Protein AF-A0A920I0Y2-F1 (afdb_monomer_lite)

Structure (mmCIF, N/CA/C/O backbone):
data_AF-A0A920I0Y2-F1
#
_entry.id   AF-A0A920I0Y2-F1
#
loop_
_atom_site.group_PDB
_at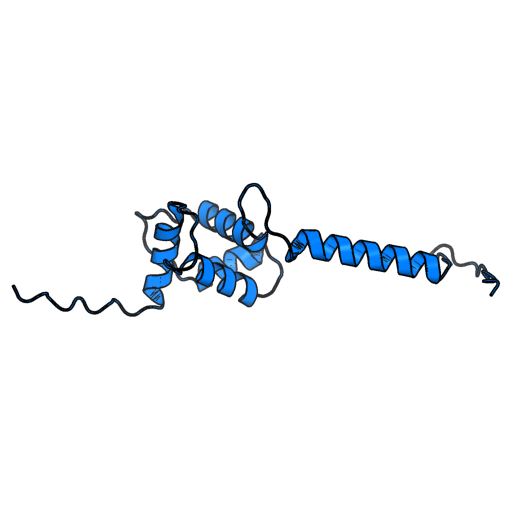om_site.id
_atom_site.type_symbol
_atom_site.label_atom_id
_atom_site.label_alt_id
_atom_site.label_comp_id
_atom_site.label_asym_id
_atom_site.label_entity_id
_atom_site.label_seq_id
_atom_site.pdbx_PDB_ins_code
_atom_site.Cartn_x
_atom_site.Cartn_y
_atom_site.Cartn_z
_atom_site.occupancy
_atom_site.B_iso_or_equiv
_atom_site.auth_seq_id
_atom_site.auth_comp_id
_atom_site.auth_asym_id
_atom_site.auth_atom_id
_atom_site.pdbx_PDB_model_num
ATOM 1 N N . MET A 1 1 ? 21.563 5.430 -38.380 1.00 45.31 1 MET A N 1
ATOM 2 C CA . MET A 1 1 ? 22.545 5.223 -37.300 1.00 45.31 1 MET A CA 1
ATOM 3 C C . MET A 1 1 ? 22.678 3.732 -37.079 1.00 45.31 1 MET A C 1
ATOM 5 O O . MET A 1 1 ? 21.705 3.118 -36.667 1.00 45.31 1 MET A O 1
ATOM 9 N N . SER A 1 2 ? 23.816 3.154 -37.455 1.00 47.59 2 SER A N 1
ATOM 10 C CA . SER A 1 2 ? 24.109 1.736 -37.242 1.00 47.59 2 SER A CA 1
ATOM 11 C C . SER A 1 2 ? 24.814 1.597 -35.896 1.00 47.59 2 SER A C 1
ATOM 13 O O . SER A 1 2 ? 25.927 2.097 -35.739 1.00 47.59 2 SER A O 1
ATOM 15 N N . ASP A 1 3 ? 24.157 0.962 -34.929 1.00 56.25 3 ASP A N 1
ATOM 16 C CA . ASP A 1 3 ? 24.732 0.688 -33.613 1.00 56.25 3 ASP A CA 1
ATOM 17 C C . ASP A 1 3 ? 25.727 -0.478 -33.741 1.00 56.25 3 ASP A C 1
ATOM 19 O O . ASP A 1 3 ? 25.345 -1.647 -33.761 1.00 56.25 3 ASP A O 1
ATOM 23 N N . ASN A 1 4 ? 27.018 -0.161 -33.874 1.00 59.44 4 ASN A N 1
ATOM 24 C CA . ASN A 1 4 ? 28.093 -1.149 -33.784 1.00 59.44 4 ASN A CA 1
ATOM 25 C C . ASN A 1 4 ? 28.226 -1.616 -32.327 1.00 59.44 4 ASN A C 1
ATOM 27 O O . ASN A 1 4 ? 28.757 -0.897 -31.479 1.00 59.44 4 ASN A O 1
ATOM 31 N N . VAL A 1 5 ? 27.748 -2.827 -32.040 1.00 60.31 5 VAL A N 1
ATOM 32 C CA . VAL A 1 5 ? 27.984 -3.518 -30.768 1.00 60.31 5 VAL A CA 1
ATOM 33 C C . VAL A 1 5 ? 29.429 -4.014 -30.753 1.00 60.31 5 VAL A C 1
ATOM 35 O O . VAL A 1 5 ? 29.772 -4.991 -31.412 1.00 60.31 5 VAL A O 1
ATOM 38 N N . VAL A 1 6 ? 30.286 -3.335 -29.993 1.00 56.16 6 VAL A N 1
ATOM 39 C CA . VAL A 1 6 ? 31.598 -3.863 -29.604 1.00 56.16 6 VAL A CA 1
ATOM 40 C C . VAL A 1 6 ? 31.375 -4.816 -28.432 1.00 56.16 6 VAL A C 1
ATOM 42 O O . VAL A 1 6 ? 31.054 -4.383 -27.327 1.00 56.16 6 VAL A O 1
ATOM 45 N N . THR A 1 7 ? 31.524 -6.118 -28.670 1.00 56.38 7 THR A N 1
ATOM 46 C CA . THR A 1 7 ? 31.571 -7.136 -27.614 1.00 56.38 7 THR A CA 1
ATOM 47 C C . THR A 1 7 ? 32.960 -7.141 -26.984 1.00 56.38 7 THR A C 1
ATOM 49 O O . THR A 1 7 ? 33.891 -7.742 -27.518 1.00 56.38 7 THR A O 1
ATOM 52 N N . GLY A 1 8 ? 33.101 -6.440 -25.859 1.00 53.72 8 GLY A N 1
ATOM 53 C CA . GLY A 1 8 ? 34.233 -6.594 -24.949 1.00 53.72 8 GLY A CA 1
ATOM 54 C C . GLY A 1 8 ? 34.006 -7.803 -24.045 1.00 53.72 8 GLY A C 1
ATOM 55 O O . GLY A 1 8 ? 32.977 -7.903 -23.385 1.00 53.72 8 GLY A O 1
ATOM 56 N N . THR A 1 9 ? 34.954 -8.732 -24.062 1.00 57.19 9 THR A N 1
ATOM 57 C CA . THR A 1 9 ? 34.973 -9.987 -23.307 1.00 57.19 9 THR A CA 1
ATOM 58 C C . THR A 1 9 ? 35.153 -9.743 -21.808 1.00 57.19 9 THR A C 1
ATOM 60 O O . THR A 1 9 ? 36.277 -9.592 -21.334 1.00 57.19 9 THR A O 1
ATOM 63 N N . ASP A 1 10 ? 34.048 -9.724 -21.070 1.00 61.78 10 ASP A N 1
ATOM 64 C CA . ASP A 1 10 ? 34.003 -9.974 -19.629 1.00 61.78 10 ASP A CA 1
ATOM 65 C C . ASP A 1 10 ? 32.666 -10.691 -19.367 1.00 61.78 10 ASP A C 1
ATOM 67 O O . ASP A 1 10 ? 31.606 -10.097 -19.570 1.00 61.78 10 ASP A O 1
ATOM 71 N N . ASP A 1 11 ? 32.678 -11.974 -18.980 1.00 61.59 11 ASP A N 1
ATOM 72 C CA . ASP A 1 11 ? 31.491 -12.869 -18.929 1.00 61.59 11 ASP A CA 1
ATOM 73 C C . ASP A 1 11 ? 30.362 -12.393 -17.982 1.00 61.59 11 ASP A C 1
ATOM 75 O O . ASP A 1 11 ? 29.325 -13.040 -17.828 1.00 61.59 11 ASP A O 1
ATOM 79 N N . ARG A 1 12 ? 30.545 -11.243 -17.327 1.00 71.25 12 ARG A N 1
ATOM 80 C CA . ARG A 1 12 ? 29.588 -10.591 -16.425 1.00 71.25 12 ARG A CA 1
ATOM 81 C C . ARG A 1 12 ? 28.909 -9.355 -17.018 1.00 71.25 12 ARG A C 1
ATOM 83 O O . ARG A 1 12 ? 27.973 -8.847 -16.402 1.00 71.25 12 ARG A O 1
ATOM 90 N N . ILE A 1 13 ? 29.361 -8.845 -18.165 1.00 72.25 13 ILE A N 1
ATOM 91 C CA . ILE A 1 13 ? 28.879 -7.579 -18.732 1.00 72.25 13 ILE A CA 1
ATOM 92 C C . ILE A 1 13 ? 28.192 -7.848 -20.070 1.00 72.25 13 ILE A C 1
ATOM 94 O O . ILE A 1 13 ? 28.825 -8.129 -21.081 1.00 72.25 13 ILE A O 1
ATOM 98 N N . ILE A 1 14 ? 26.862 -7.737 -20.078 1.00 75.06 14 ILE A N 1
ATOM 99 C CA . ILE A 1 14 ? 26.050 -7.935 -21.282 1.00 75.06 14 ILE A CA 1
ATOM 100 C C . ILE A 1 14 ? 25.938 -6.599 -22.025 1.00 75.06 14 ILE A C 1
ATOM 102 O O . ILE A 1 14 ? 25.238 -5.682 -21.584 1.00 75.06 14 ILE A O 1
ATOM 106 N N . CYS A 1 15 ? 26.609 -6.488 -23.171 1.00 68.62 15 CYS A N 1
ATOM 107 C CA . CYS A 1 15 ? 26.476 -5.349 -24.076 1.00 68.62 15 CYS A CA 1
ATOM 108 C C . CYS A 1 15 ? 25.110 -5.404 -24.778 1.00 68.62 15 CYS A C 1
ATOM 110 O O . CYS A 1 15 ? 24.920 -6.132 -25.748 1.00 68.62 15 CYS A O 1
ATOM 112 N N . THR A 1 16 ? 24.142 -4.642 -24.270 1.00 78.75 16 THR A N 1
ATOM 113 C CA . THR A 1 16 ? 22.804 -4.505 -24.866 1.00 78.75 16 THR A CA 1
ATOM 114 C C . THR A 1 16 ? 22.708 -3.216 -25.679 1.00 78.75 16 THR A C 1
ATOM 116 O O . THR A 1 16 ? 23.314 -2.203 -25.327 1.00 78.75 16 THR A O 1
ATOM 119 N N . ALA A 1 17 ? 21.937 -3.236 -26.772 1.00 84.38 17 ALA A N 1
ATOM 120 C CA . ALA A 1 17 ? 21.657 -2.027 -27.542 1.00 84.38 17 ALA A CA 1
ATOM 121 C C . ALA A 1 17 ? 20.920 -1.004 -26.661 1.00 84.38 17 ALA A C 1
ATOM 123 O O . ALA A 1 17 ? 19.920 -1.336 -26.017 1.00 84.38 17 ALA A O 1
ATOM 124 N N . PHE A 1 18 ? 21.397 0.245 -26.647 1.00 81.56 18 PHE A N 1
ATOM 125 C CA . PHE A 1 18 ? 20.904 1.285 -25.738 1.00 81.56 18 PHE A CA 1
ATOM 126 C C . PHE A 1 18 ? 19.391 1.516 -25.866 1.00 81.56 18 PHE A C 1
ATOM 128 O O . PHE A 1 18 ? 18.686 1.563 -24.860 1.00 81.56 18 PHE A O 1
ATOM 135 N N . SER A 1 19 ? 18.882 1.594 -27.099 1.00 84.50 19 SER A N 1
ATOM 136 C CA . SER A 1 19 ? 17.451 1.783 -27.373 1.00 84.50 19 SER A CA 1
ATOM 137 C C . SER A 1 19 ? 16.592 0.646 -26.800 1.00 84.50 19 SER A C 1
ATOM 139 O O . SER A 1 19 ? 15.590 0.892 -26.123 1.00 84.50 19 SER A O 1
ATOM 141 N N . ALA A 1 20 ? 17.032 -0.604 -26.983 1.00 84.38 20 ALA A N 1
ATOM 142 C CA . ALA A 1 20 ? 16.332 -1.778 -26.468 1.00 84.38 20 ALA A CA 1
ATOM 143 C C . ALA A 1 20 ? 16.308 -1.781 -24.930 1.00 84.38 20 ALA A C 1
ATOM 145 O O . ALA A 1 20 ? 15.232 -1.851 -24.335 1.00 84.38 20 ALA A O 1
ATOM 146 N N . ALA A 1 21 ? 17.465 -1.583 -24.288 1.00 84.38 21 ALA A N 1
ATOM 147 C CA . ALA A 1 21 ? 17.578 -1.545 -22.830 1.00 84.38 21 ALA A CA 1
ATOM 148 C C . ALA A 1 21 ? 16.778 -0.393 -22.193 1.00 84.38 21 ALA A C 1
ATOM 150 O O . ALA A 1 21 ? 16.203 -0.555 -21.114 1.00 84.38 21 ALA A O 1
ATOM 151 N N . LEU A 1 22 ? 16.721 0.772 -22.849 1.00 89.94 22 LEU A N 1
ATOM 152 C CA . LEU A 1 22 ? 15.940 1.917 -22.381 1.00 89.94 22 LEU A CA 1
ATOM 153 C C . LEU A 1 22 ? 14.438 1.619 -22.434 1.00 89.94 22 LEU A C 1
ATOM 155 O O . LEU A 1 22 ? 13.737 1.850 -21.449 1.00 89.94 22 LEU A O 1
ATOM 159 N N . SER A 1 23 ? 13.955 1.089 -23.562 1.00 89.06 23 SER A N 1
ATOM 160 C CA . SER A 1 23 ? 12.534 0.784 -23.754 1.00 89.06 23 SER A CA 1
ATOM 161 C C . SER A 1 23 ? 12.023 -0.241 -22.737 1.00 89.06 23 SER A C 1
ATOM 163 O O . SER A 1 23 ? 10.987 -0.023 -22.109 1.00 89.06 23 SER A O 1
ATOM 165 N N . GLU A 1 24 ? 12.795 -1.302 -22.493 1.00 89.38 24 GLU A N 1
ATOM 166 C CA . GLU A 1 24 ? 12.452 -2.367 -21.553 1.00 89.38 24 GLU A CA 1
ATOM 167 C C . GLU A 1 24 ? 12.412 -1.857 -20.107 1.00 89.38 24 GLU A C 1
ATOM 169 O O . GLU A 1 24 ? 11.428 -2.062 -19.392 1.00 89.38 24 GLU A O 1
ATOM 174 N N . ARG A 1 25 ? 13.447 -1.123 -19.675 1.00 89.69 25 ARG A N 1
ATOM 175 C CA . ARG A 1 25 ? 13.522 -0.581 -18.308 1.00 89.69 25 ARG A CA 1
ATOM 176 C C . ARG A 1 25 ? 12.462 0.485 -18.052 1.00 89.69 25 ARG A C 1
ATOM 178 O O . ARG A 1 25 ? 11.870 0.507 -16.971 1.00 89.69 25 ARG A O 1
ATOM 185 N N . TYR A 1 26 ? 12.206 1.350 -19.033 1.00 93.00 26 TYR A N 1
ATOM 186 C CA . TYR A 1 26 ? 11.161 2.364 -18.934 1.00 93.00 26 TYR A CA 1
ATOM 187 C C . TYR A 1 26 ? 9.778 1.719 -18.831 1.00 93.00 26 TYR A C 1
ATOM 189 O O . TYR A 1 26 ? 8.999 2.078 -17.947 1.00 93.00 26 TYR A O 1
ATOM 197 N N . LEU A 1 27 ? 9.496 0.717 -19.669 1.00 92.38 27 LEU A N 1
ATOM 198 C CA . LEU A 1 27 ? 8.236 -0.018 -19.638 1.00 92.38 27 LEU A CA 1
ATOM 199 C C . LEU A 1 27 ? 8.035 -0.742 -18.300 1.00 92.38 27 LEU A C 1
ATOM 201 O O . LEU A 1 27 ? 6.968 -0.623 -17.696 1.00 92.38 27 LEU A O 1
ATOM 205 N N . ALA A 1 28 ? 9.060 -1.435 -17.796 1.00 91.69 28 ALA A N 1
ATOM 206 C CA . ALA A 1 28 ? 8.996 -2.133 -16.514 1.00 91.69 28 ALA A CA 1
ATOM 207 C C . ALA A 1 28 ? 8.711 -1.173 -15.347 1.00 91.69 28 ALA A C 1
ATOM 209 O O . ALA A 1 28 ? 7.860 -1.452 -14.497 1.00 91.69 28 ALA A O 1
ATOM 210 N N . TYR A 1 29 ? 9.369 -0.011 -15.322 1.00 90.56 29 TYR A N 1
ATOM 211 C CA . TYR A 1 29 ? 9.125 1.006 -14.301 1.00 90.56 29 TYR A CA 1
ATOM 212 C C . TYR A 1 29 ? 7.729 1.633 -14.428 1.00 90.56 29 TYR A C 1
ATOM 214 O O . TYR A 1 29 ? 7.039 1.802 -13.419 1.00 90.56 29 TYR A O 1
ATOM 222 N N . ALA A 1 30 ? 7.277 1.934 -15.649 1.00 91.25 30 ALA A N 1
ATOM 223 C CA . ALA A 1 30 ? 5.957 2.508 -15.898 1.00 91.25 30 ALA A CA 1
ATOM 224 C C . ALA A 1 30 ? 4.836 1.556 -15.449 1.00 91.25 30 ALA A C 1
ATOM 226 O O . ALA A 1 30 ? 3.966 1.946 -14.668 1.00 91.25 30 ALA A O 1
ATOM 227 N N . LEU A 1 31 ? 4.900 0.285 -15.859 1.00 89.69 31 LEU A N 1
ATOM 228 C CA . LEU A 1 31 ? 3.927 -0.742 -15.477 1.00 89.69 31 LEU A CA 1
ATOM 229 C C . LEU A 1 31 ? 3.928 -1.008 -13.969 1.00 89.69 31 LEU A C 1
ATOM 231 O O . LEU A 1 31 ? 2.861 -1.066 -13.348 1.00 89.69 31 LEU A O 1
ATOM 235 N N . SER A 1 32 ? 5.113 -1.117 -13.362 1.00 86.44 32 SER A N 1
ATOM 236 C CA . SER A 1 32 ? 5.248 -1.265 -11.910 1.00 86.44 32 SER A CA 1
ATOM 237 C C . SER A 1 32 ? 4.625 -0.077 -11.174 1.00 86.44 32 SER A C 1
ATOM 239 O O . SER A 1 32 ? 3.861 -0.263 -10.229 1.00 86.44 32 SER A O 1
ATOM 241 N N . THR A 1 33 ? 4.851 1.152 -11.639 1.00 85.50 33 THR A N 1
ATOM 242 C CA . THR A 1 33 ? 4.286 2.359 -11.016 1.00 85.50 33 THR A CA 1
ATOM 243 C C . THR A 1 33 ? 2.756 2.388 -11.088 1.00 85.50 33 THR A C 1
ATOM 245 O O . THR A 1 33 ? 2.093 2.673 -10.085 1.00 85.50 33 THR A O 1
ATOM 248 N N . ILE A 1 34 ? 2.183 2.057 -12.250 1.00 84.62 34 ILE A N 1
ATOM 249 C CA . ILE A 1 34 ? 0.728 2.057 -12.465 1.00 84.62 34 ILE A CA 1
ATOM 250 C C . ILE A 1 34 ? 0.043 1.051 -11.533 1.00 84.62 34 ILE A C 1
ATOM 252 O O . ILE A 1 34 ? -0.915 1.398 -10.839 1.00 84.62 34 ILE A O 1
ATOM 256 N N . THR A 1 35 ? 0.567 -0.174 -11.483 1.00 80.38 35 THR A N 1
ATOM 257 C CA . THR A 1 35 ? -0.039 -1.293 -10.746 1.00 80.38 35 THR A CA 1
ATOM 258 C C . THR A 1 35 ? 0.201 -1.228 -9.237 1.00 80.38 35 THR A C 1
ATOM 260 O O . THR A 1 35 ? -0.683 -1.579 -8.459 1.00 80.38 35 THR A O 1
ATOM 263 N N . SER A 1 36 ? 1.373 -0.768 -8.791 1.00 73.19 36 SER A N 1
ATOM 264 C CA . SER A 1 36 ? 1.753 -0.824 -7.370 1.00 73.19 36 SER A CA 1
ATOM 265 C C . SER A 1 36 ? 1.338 0.396 -6.543 1.00 73.19 36 SER A C 1
ATOM 267 O O . SER A 1 36 ? 1.282 0.307 -5.312 1.00 73.19 36 SER A O 1
ATOM 269 N N . ARG A 1 37 ? 1.053 1.542 -7.175 1.00 71.62 37 ARG A N 1
ATOM 270 C CA . ARG A 1 37 ? 0.811 2.806 -6.456 1.00 71.62 37 ARG A CA 1
ATOM 271 C C . ARG A 1 37 ? -0.411 3.577 -6.947 1.00 71.62 37 ARG A C 1
ATOM 273 O O . ARG A 1 37 ? -1.120 4.151 -6.115 1.00 71.62 37 ARG A O 1
ATOM 280 N N . SER A 1 38 ? -0.620 3.636 -8.260 1.00 71.31 38 SER A N 1
ATOM 281 C CA . SER A 1 38 ? -1.506 4.636 -8.865 1.00 71.31 38 SER A CA 1
ATOM 282 C C . SER A 1 38 ? -2.971 4.212 -8.929 1.00 71.31 38 SER A C 1
ATOM 284 O O . SER A 1 38 ? -3.839 5.045 -8.667 1.00 71.31 38 SER A O 1
ATOM 286 N N . LEU A 1 39 ? -3.261 2.943 -9.232 1.00 77.31 39 LEU A N 1
ATOM 287 C CA . LEU A 1 39 ? -4.638 2.462 -9.382 1.00 77.31 39 LEU A CA 1
ATOM 288 C C . LEU A 1 39 ? -5.137 1.712 -8.132 1.00 77.31 39 LEU A C 1
ATOM 290 O O . LEU A 1 39 ? -4.422 0.856 -7.604 1.00 77.31 39 LEU A O 1
ATOM 294 N N . PRO A 1 40 ? -6.349 2.019 -7.627 1.00 76.94 40 PRO A N 1
ATOM 295 C CA . PRO A 1 40 ? -7.004 1.193 -6.620 1.00 76.94 40 PRO A CA 1
ATOM 296 C C . PRO A 1 40 ? -7.460 -0.138 -7.235 1.00 76.94 40 PRO A C 1
ATOM 298 O O . PRO A 1 40 ? -7.859 -0.191 -8.397 1.00 76.94 40 PRO A O 1
ATOM 301 N N . ASP A 1 41 ? -7.418 -1.214 -6.448 1.00 79.12 41 ASP A N 1
ATOM 302 C CA . ASP A 1 41 ? -7.914 -2.523 -6.886 1.00 79.12 41 ASP A CA 1
ATOM 303 C C . ASP A 1 41 ? -9.438 -2.473 -7.086 1.00 79.12 41 ASP A C 1
ATOM 305 O O . ASP A 1 41 ? -10.148 -1.948 -6.230 1.00 79.12 41 ASP A O 1
ATOM 309 N N . VAL A 1 42 ? -9.950 -3.031 -8.186 1.00 75.56 42 VAL A N 1
ATOM 310 C CA . VAL A 1 42 ? -11.381 -3.015 -8.547 1.00 75.56 42 VAL A CA 1
ATOM 311 C C . VAL A 1 42 ? -12.245 -3.725 -7.502 1.00 75.56 42 VAL A C 1
ATOM 313 O O . VAL A 1 42 ? -13.400 -3.356 -7.309 1.00 75.56 42 VAL A O 1
ATOM 316 N N . ARG A 1 43 ? -11.695 -4.726 -6.805 1.00 79.00 43 ARG A N 1
ATOM 317 C CA . ARG A 1 43 ? -12.451 -5.523 -5.824 1.00 79.00 43 ARG A CA 1
ATOM 318 C C . ARG A 1 43 ? -12.760 -4.746 -4.551 1.00 79.00 43 ARG A C 1
ATOM 320 O O . ARG A 1 43 ? -13.868 -4.821 -4.034 1.00 79.00 43 ARG A O 1
ATOM 327 N N . ASP A 1 44 ? -11.769 -4.005 -4.066 1.00 77.69 44 ASP A N 1
ATOM 328 C CA . ASP A 1 44 ? -11.829 -3.363 -2.751 1.00 77.69 44 ASP A CA 1
ATOM 329 C C . ASP A 1 44 ? -11.926 -1.831 -2.846 1.00 77.69 44 ASP A C 1
ATOM 331 O O . ASP A 1 44 ? -12.248 -1.163 -1.866 1.00 77.69 44 ASP A O 1
ATOM 335 N N . GLY A 1 45 ? -11.557 -1.241 -3.986 1.00 77.50 45 GLY A N 1
ATOM 336 C CA . GLY A 1 45 ? -11.326 0.200 -4.125 1.00 77.50 45 GLY A CA 1
ATOM 337 C C . GLY A 1 45 ? -10.143 0.715 -3.291 1.00 77.50 45 GLY A C 1
ATOM 338 O O . GLY A 1 45 ? -9.961 1.924 -3.135 1.00 77.50 45 GLY A O 1
ATOM 339 N N . LEU A 1 46 ? -9.332 -0.182 -2.717 1.00 78.69 46 LEU A N 1
ATOM 340 C CA . LEU A 1 46 ? -8.270 0.154 -1.773 1.00 78.69 46 LEU A CA 1
ATOM 341 C C . LEU A 1 46 ? -6.897 0.205 -2.449 1.00 78.69 46 LEU A C 1
ATOM 343 O O . LEU A 1 46 ? -6.532 -0.659 -3.244 1.00 78.69 46 LEU A O 1
ATOM 347 N N . LYS A 1 47 ? -6.087 1.197 -2.053 1.00 83.12 47 LYS A N 1
ATOM 348 C CA . LYS A 1 47 ? -4.653 1.231 -2.365 1.00 83.12 47 LYS A CA 1
ATOM 349 C C . LYS A 1 47 ? -3.918 0.102 -1.621 1.00 83.12 47 LYS A C 1
ATOM 351 O O . LYS A 1 47 ? -4.311 -0.230 -0.496 1.00 83.12 47 LYS A O 1
ATOM 356 N N . PRO A 1 48 ? -2.790 -0.414 -2.145 1.00 82.50 48 PRO A N 1
ATOM 357 C CA . PRO A 1 48 ? -2.015 -1.474 -1.487 1.00 82.50 48 PRO A CA 1
ATOM 358 C C . PRO A 1 48 ? -1.596 -1.159 -0.040 1.00 82.50 48 PRO A C 1
ATOM 360 O O . PRO A 1 48 ? -1.528 -2.062 0.794 1.00 82.50 48 PRO A O 1
ATOM 363 N N . VAL A 1 49 ? -1.374 0.121 0.285 1.00 82.81 49 VAL A N 1
ATOM 364 C CA . VAL A 1 49 ? -1.061 0.587 1.649 1.00 82.81 49 VAL A CA 1
ATOM 365 C C . VAL A 1 49 ? -2.234 0.351 2.609 1.00 82.81 49 VAL A C 1
ATOM 367 O O . VAL A 1 49 ? -2.035 -0.173 3.704 1.00 82.81 49 VAL A O 1
ATOM 370 N N . HIS A 1 50 ? -3.469 0.650 2.186 1.00 84.12 50 HIS A N 1
ATOM 371 C CA . HIS A 1 50 ? -4.668 0.433 3.005 1.00 84.12 50 HIS A CA 1
ATOM 372 C C . HIS A 1 50 ? -4.879 -1.055 3.302 1.00 84.12 50 HIS A C 1
ATOM 374 O O . HIS A 1 50 ? -5.176 -1.422 4.436 1.00 84.12 50 HIS A O 1
ATOM 380 N N . ARG A 1 51 ? -4.663 -1.931 2.310 1.00 85.00 51 ARG A N 1
ATOM 381 C CA . ARG A 1 51 ? -4.807 -3.385 2.480 1.00 85.00 51 ARG A CA 1
ATOM 382 C C . ARG A 1 51 ? -3.849 -3.935 3.541 1.00 85.00 51 ARG A C 1
ATOM 384 O O . ARG A 1 51 ? -4.263 -4.716 4.396 1.00 85.00 51 ARG A O 1
ATOM 391 N N . ARG A 1 52 ? -2.584 -3.502 3.510 1.00 86.44 52 ARG A N 1
ATOM 392 C CA . ARG A 1 52 ? -1.557 -3.900 4.490 1.00 86.44 52 ARG A CA 1
ATOM 393 C C . ARG A 1 52 ? -1.886 -3.392 5.892 1.00 86.44 52 ARG A C 1
ATOM 395 O O . ARG A 1 52 ? -1.767 -4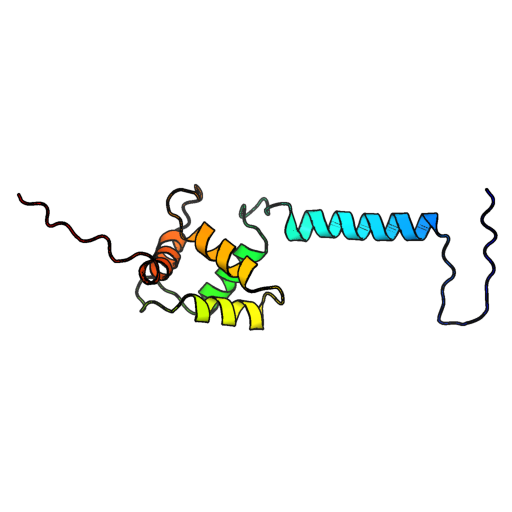.147 6.852 1.00 86.44 52 ARG A O 1
ATOM 402 N N . LEU A 1 53 ? -2.363 -2.152 5.999 1.00 84.00 53 LEU A N 1
ATOM 403 C CA . LEU A 1 53 ? -2.787 -1.568 7.269 1.00 84.00 53 LEU A CA 1
ATOM 404 C C . LEU A 1 53 ? -3.952 -2.353 7.889 1.00 84.00 53 LEU A C 1
ATOM 406 O O . LEU A 1 53 ? -3.869 -2.759 9.045 1.00 84.00 53 LEU A O 1
ATOM 410 N N . LEU A 1 54 ? -4.999 -2.640 7.110 1.00 83.31 54 LEU A N 1
ATOM 411 C CA . LEU A 1 54 ? -6.143 -3.434 7.570 1.00 83.31 54 LEU A CA 1
ATOM 412 C C . LEU A 1 54 ? -5.735 -4.856 7.976 1.00 83.31 54 LEU A C 1
ATOM 414 O O . LEU A 1 54 ? -6.247 -5.388 8.959 1.00 83.31 54 LEU A O 1
ATOM 418 N N . PHE A 1 55 ? -4.795 -5.471 7.253 1.00 86.19 55 PHE A N 1
ATOM 419 C CA . PHE A 1 55 ? -4.259 -6.782 7.614 1.00 86.19 55 PHE A CA 1
ATOM 420 C C . PHE A 1 55 ? -3.528 -6.753 8.964 1.00 86.19 55 PHE A C 1
ATOM 422 O O . PHE A 1 55 ? -3.810 -7.579 9.833 1.00 86.19 55 PHE A O 1
ATOM 429 N N . ALA A 1 56 ? -2.660 -5.765 9.182 1.00 84.75 56 ALA A N 1
ATOM 430 C CA . ALA A 1 56 ? -1.963 -5.592 10.454 1.00 84.75 56 ALA A CA 1
ATOM 431 C C . ALA A 1 56 ? -2.930 -5.288 11.613 1.00 84.75 56 ALA A C 1
ATOM 433 O O . ALA A 1 56 ? -2.780 -5.838 12.703 1.00 84.75 56 ALA A O 1
ATOM 434 N N . MET A 1 57 ? -3.963 -4.471 11.378 1.00 79.94 57 MET A N 1
ATOM 435 C CA . MET A 1 57 ? -5.004 -4.178 12.371 1.00 79.94 57 MET A CA 1
ATOM 436 C C . MET A 1 57 ? -5.773 -5.438 12.793 1.00 79.94 57 MET A C 1
ATOM 438 O O . MET A 1 57 ? -6.028 -5.623 13.985 1.00 79.94 57 MET A O 1
ATOM 442 N N . ARG A 1 58 ? -6.076 -6.340 11.847 1.00 82.00 58 ARG A N 1
ATOM 443 C CA . ARG A 1 58 ? -6.663 -7.656 12.154 1.00 82.00 58 ARG A CA 1
ATOM 444 C C . ARG A 1 58 ? -5.718 -8.523 12.987 1.00 82.00 58 ARG A C 1
ATOM 446 O O . ARG A 1 58 ? -6.157 -9.151 13.945 1.00 82.00 58 ARG A O 1
ATOM 453 N N . GLN A 1 59 ? -4.422 -8.521 12.678 1.00 84.12 59 GLN A N 1
ATOM 454 C CA . GLN A 1 59 ? -3.427 -9.281 13.444 1.00 84.12 59 GLN A CA 1
ATOM 455 C C . GLN A 1 59 ? -3.257 -8.747 14.878 1.00 84.12 5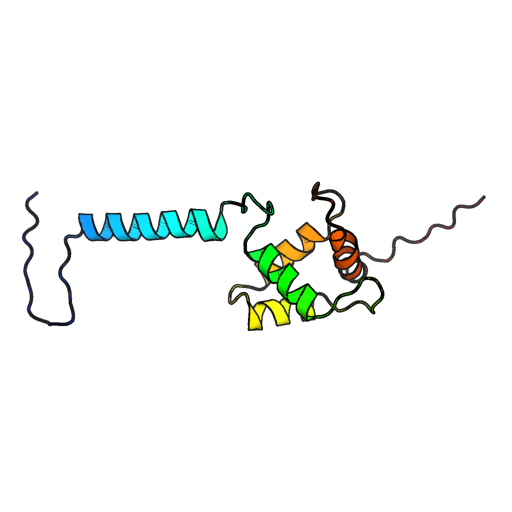9 GLN A C 1
ATOM 457 O O . GLN A 1 59 ? -3.021 -9.517 15.806 1.00 84.12 59 GLN A O 1
ATOM 462 N N . LEU A 1 60 ? -3.439 -7.438 15.074 1.00 78.44 60 LEU A N 1
ATOM 463 C CA . LEU A 1 60 ? -3.396 -6.773 16.379 1.00 78.44 60 LEU A CA 1
ATOM 464 C C . LEU A 1 60 ? -4.682 -6.919 17.208 1.00 78.44 60 LEU A C 1
ATOM 466 O O . LEU A 1 60 ? -4.724 -6.364 18.314 1.00 78.44 60 LEU A O 1
ATOM 470 N N . ARG A 1 61 ? -5.692 -7.643 16.694 1.00 78.75 61 ARG A N 1
ATOM 471 C CA . ARG A 1 61 ? -7.016 -7.847 17.313 1.00 78.75 61 ARG A CA 1
ATOM 472 C C . ARG A 1 61 ? -7.601 -6.543 17.856 1.00 78.75 61 ARG A C 1
ATOM 474 O O . ARG A 1 61 ? -7.918 -6.414 19.037 1.00 78.75 61 ARG A O 1
ATOM 481 N N . LEU A 1 62 ? -7.641 -5.528 16.995 1.00 71.31 62 LEU A N 1
ATOM 482 C CA . LEU A 1 62 ? -8.284 -4.251 17.294 1.00 71.31 62 LEU A CA 1
ATOM 483 C C . LEU A 1 62 ? -9.800 -4.401 17.133 1.00 71.31 62 LEU A C 1
ATOM 485 O O . LEU A 1 62 ? -10.379 -3.954 16.145 1.00 71.31 62 LEU A O 1
ATOM 489 N N . ASP A 1 63 ? -10.424 -5.078 18.093 1.00 71.94 63 ASP A N 1
ATOM 490 C CA . ASP A 1 63 ? -11.876 -5.191 18.171 1.00 71.94 63 ASP A CA 1
ATOM 491 C C . ASP A 1 63 ? -12.487 -3.906 18.751 1.00 71.94 63 ASP A C 1
ATOM 493 O O . ASP A 1 63 ? -11.915 -3.312 19.668 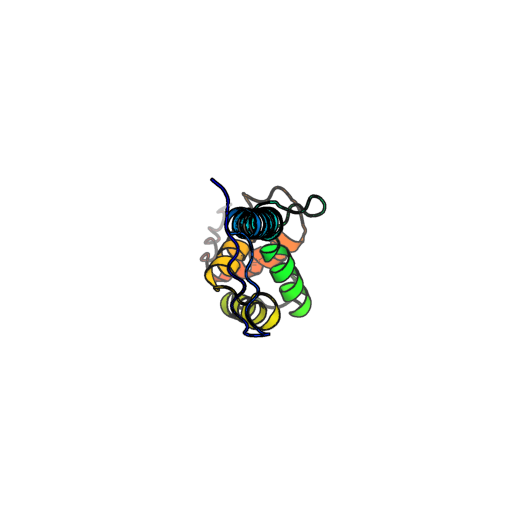1.00 71.94 63 ASP A O 1
ATOM 497 N N . PRO A 1 64 ? -13.675 -3.478 18.287 1.00 65.88 64 PRO A N 1
ATOM 498 C CA . PRO A 1 64 ? -14.337 -2.268 18.782 1.00 65.88 64 PRO A CA 1
ATOM 499 C C . PRO A 1 64 ? -14.771 -2.353 20.257 1.00 65.88 64 PRO A C 1
ATOM 501 O O . PRO A 1 64 ? -15.187 -1.344 20.818 1.00 65.88 64 PRO A O 1
ATOM 504 N N . GLY A 1 65 ? -14.697 -3.537 20.875 1.00 66.62 65 GLY A N 1
ATOM 505 C CA . GLY A 1 65 ? -14.924 -3.744 22.310 1.00 66.62 65 GLY A CA 1
ATOM 506 C C . GLY A 1 65 ? -13.649 -3.756 23.163 1.00 66.62 65 GLY A C 1
ATOM 507 O O . GLY A 1 65 ? -13.747 -3.877 24.379 1.00 66.62 65 GLY A O 1
ATOM 508 N N . GLN A 1 66 ? -12.461 -3.665 22.556 1.00 68.06 66 GLN A N 1
ATOM 509 C CA . GLN A 1 66 ? -11.174 -3.657 23.258 1.00 68.06 66 GLN A CA 1
ATOM 510 C C . GLN A 1 66 ? -10.632 -2.233 23.435 1.00 68.06 66 GLN A C 1
ATOM 512 O O . GLN A 1 66 ? -10.991 -1.310 22.706 1.00 68.06 66 GLN A O 1
ATOM 517 N N . GLY A 1 67 ? -9.743 -2.059 24.417 1.00 69.94 67 GLY A N 1
ATOM 518 C CA . GLY A 1 67 ? -9.121 -0.768 24.714 1.00 69.94 67 GLY A CA 1
ATOM 519 C C . GLY A 1 67 ? -8.343 -0.180 23.528 1.00 69.94 67 GLY A C 1
ATOM 520 O O . GLY A 1 67 ? -7.699 -0.896 22.755 1.00 69.94 67 GLY A O 1
ATOM 521 N N . PHE A 1 68 ? -8.376 1.147 23.403 1.00 73.94 68 PHE A N 1
ATOM 522 C CA . PHE A 1 68 ? -7.727 1.873 22.313 1.00 73.94 68 PHE A CA 1
ATOM 523 C C . PHE A 1 68 ? -6.197 1.753 22.367 1.00 73.94 68 PHE A C 1
ATOM 525 O O . PHE A 1 68 ? -5.578 1.882 23.425 1.00 73.94 68 PHE A O 1
ATOM 532 N N . LYS A 1 69 ? -5.562 1.547 21.205 1.00 78.94 69 LYS A N 1
ATOM 533 C CA . LYS A 1 69 ? -4.096 1.523 21.060 1.00 78.94 69 LYS A CA 1
ATOM 534 C C . LYS A 1 69 ? -3.618 2.786 20.345 1.00 78.94 69 LYS A C 1
ATOM 536 O O . LYS A 1 69 ? -4.259 3.258 19.410 1.00 78.94 69 LYS A O 1
ATOM 541 N N . LYS A 1 70 ? -2.465 3.318 20.767 1.00 82.00 70 LYS A N 1
ATOM 542 C CA . LYS A 1 70 ? -1.844 4.501 20.146 1.00 82.00 70 LYS A CA 1
ATOM 543 C C . 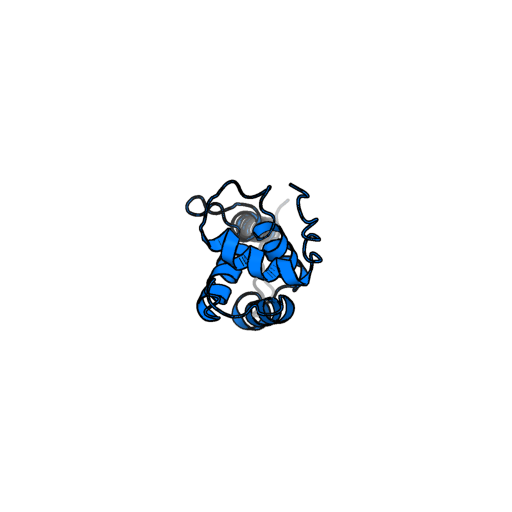LYS A 1 70 ? -1.562 4.250 18.661 1.00 82.00 70 LYS A C 1
ATOM 545 O O . LYS A 1 70 ? -1.019 3.200 18.311 1.00 82.00 70 LYS A O 1
ATOM 550 N N . SER A 1 71 ? -1.845 5.244 17.820 1.00 80.06 71 SER A N 1
ATOM 551 C CA . SER A 1 71 ? -1.587 5.207 16.372 1.00 80.06 71 SER A CA 1
ATOM 552 C C . SER A 1 71 ? -0.126 4.877 16.054 1.00 80.06 71 SER A C 1
ATOM 554 O O . SER A 1 71 ? 0.133 4.014 15.222 1.00 80.06 71 SER A O 1
ATOM 556 N N . ALA A 1 72 ? 0.823 5.460 16.794 1.00 84.62 72 ALA A N 1
ATOM 557 C CA . ALA A 1 72 ? 2.258 5.206 16.636 1.00 84.62 72 ALA A CA 1
ATOM 558 C C . ALA A 1 72 ? 2.642 3.720 16.777 1.00 84.62 72 ALA A C 1
ATOM 560 O O . ALA A 1 72 ? 3.507 3.236 16.052 1.00 84.62 72 ALA A O 1
ATOM 561 N N . ARG A 1 73 ? 1.965 2.967 17.659 1.00 84.00 73 ARG A N 1
ATOM 562 C CA . ARG A 1 73 ? 2.211 1.525 17.822 1.00 84.00 73 ARG A CA 1
ATOM 563 C C . ARG A 1 73 ? 1.753 0.745 16.590 1.00 84.00 73 ARG A C 1
ATOM 565 O O . ARG A 1 73 ? 2.479 -0.111 16.103 1.00 84.00 73 ARG A O 1
ATOM 572 N N . VAL A 1 74 ? 0.576 1.085 16.064 1.00 83.56 74 VAL A N 1
ATOM 573 C CA . VAL A 1 74 ? 0.020 0.451 14.859 1.00 83.56 74 VAL A CA 1
ATOM 574 C C . VAL A 1 74 ? 0.883 0.760 13.633 1.00 83.56 74 VAL A C 1
ATOM 576 O O . VAL A 1 74 ? 1.169 -0.142 12.852 1.00 83.56 74 VAL A O 1
ATOM 579 N N . VAL A 1 75 ? 1.340 2.009 13.477 1.00 86.81 75 VAL A N 1
ATOM 580 C CA . VAL A 1 75 ? 2.243 2.404 12.381 1.00 86.81 75 VAL A CA 1
ATOM 581 C C . VAL A 1 75 ? 3.578 1.659 12.472 1.00 86.81 75 VAL A C 1
ATOM 583 O O . VAL A 1 75 ? 4.027 1.113 11.466 1.00 86.81 75 VAL A O 1
ATOM 586 N N . GLY A 1 76 ? 4.171 1.563 13.667 1.00 87.25 76 GLY A N 1
ATOM 587 C CA . GLY A 1 76 ? 5.429 0.841 13.880 1.00 87.25 76 GLY A CA 1
ATOM 588 C C . GLY A 1 76 ? 5.342 -0.645 13.516 1.00 87.25 76 GLY A C 1
ATOM 589 O O . GLY A 1 76 ? 6.210 -1.160 12.812 1.00 87.25 76 GLY A O 1
ATOM 590 N N . ASP A 1 77 ? 4.259 -1.320 13.912 1.00 86.12 77 ASP A N 1
ATOM 591 C CA . ASP A 1 77 ? 4.049 -2.738 13.596 1.00 86.12 77 ASP A CA 1
ATOM 592 C C . ASP A 1 77 ? 3.863 -2.987 12.086 1.00 86.12 77 ASP A C 1
ATOM 594 O O . ASP A 1 77 ? 4.349 -3.988 11.552 1.00 86.12 77 ASP A O 1
ATOM 598 N N . VAL A 1 78 ? 3.181 -2.079 11.378 1.00 87.38 78 VAL A N 1
ATOM 599 C CA . VAL A 1 78 ? 2.984 -2.170 9.918 1.00 87.38 78 VAL A CA 1
ATOM 600 C C . VAL A 1 78 ? 4.295 -1.929 9.179 1.00 87.38 78 VAL A C 1
ATOM 602 O O . VAL A 1 78 ? 4.602 -2.659 8.233 1.00 87.38 78 VAL A O 1
ATOM 605 N N . MET A 1 79 ? 5.064 -0.930 9.616 1.00 87.75 79 MET A N 1
ATOM 606 C CA . MET A 1 79 ? 6.353 -0.591 9.020 1.00 87.75 79 MET A CA 1
ATOM 607 C C . MET A 1 79 ? 7.337 -1.757 9.149 1.00 87.75 79 MET A C 1
ATOM 609 O O . MET A 1 79 ? 7.960 -2.149 8.166 1.00 87.75 79 MET A O 1
ATOM 613 N N . GLY A 1 80 ? 7.410 -2.376 10.332 1.00 85.25 80 GLY A N 1
ATOM 614 C CA . GLY A 1 80 ? 8.327 -3.488 10.582 1.00 85.25 80 GLY A CA 1
ATOM 615 C C . GLY A 1 80 ? 7.990 -4.772 9.819 1.00 85.25 80 GLY A C 1
ATOM 616 O O . GLY A 1 80 ? 8.894 -5.521 9.466 1.00 85.25 80 GLY A O 1
ATOM 617 N N . LYS A 1 81 ? 6.703 -5.047 9.560 1.00 83.88 81 LYS A N 1
ATOM 618 C CA . LYS A 1 81 ? 6.263 -6.354 9.032 1.00 83.88 81 LYS A CA 1
ATOM 619 C C . LYS A 1 81 ? 5.806 -6.346 7.575 1.00 83.88 81 LYS A C 1
ATOM 621 O O . LYS A 1 81 ? 5.952 -7.357 6.897 1.00 83.88 81 LYS A O 1
ATOM 626 N N . PHE A 1 82 ? 5.205 -5.257 7.092 1.00 83.38 82 PHE A N 1
ATOM 627 C CA . PHE A 1 82 ? 4.439 -5.282 5.835 1.00 83.38 82 PHE A CA 1
ATOM 628 C C . PHE A 1 82 ? 4.752 -4.129 4.875 1.00 83.38 82 PHE A C 1
ATOM 630 O O . PHE A 1 82 ? 4.399 -4.202 3.690 1.00 83.38 82 PHE A O 1
ATOM 637 N N . HIS A 1 83 ? 5.378 -3.049 5.343 1.00 82.44 83 HIS A N 1
ATOM 638 C CA . HIS A 1 83 ? 5.623 -1.872 4.516 1.00 82.44 83 HIS A CA 1
ATOM 639 C C . HIS A 1 83 ? 6.986 -1.229 4.826 1.00 82.44 83 HIS A C 1
ATOM 641 O O . HIS A 1 83 ? 7.051 -0.358 5.687 1.00 82.44 83 HIS A O 1
ATOM 647 N N . PRO A 1 84 ? 8.065 -1.597 4.100 1.00 80.81 84 PRO A N 1
ATOM 648 C CA . PRO A 1 84 ? 9.407 -1.035 4.295 1.00 80.81 84 PRO A CA 1
ATOM 649 C C . PRO A 1 84 ? 9.554 0.354 3.643 1.00 80.81 84 PRO A C 1
ATOM 651 O O . PRO A 1 84 ? 10.574 0.677 3.040 1.00 80.81 84 PRO A O 1
ATOM 654 N N . HIS A 1 85 ? 8.506 1.171 3.706 1.00 80.31 85 HIS A N 1
ATOM 655 C CA . HIS A 1 85 ? 8.503 2.544 3.215 1.00 80.31 85 HIS A CA 1
ATOM 656 C C . HIS A 1 85 ? 8.073 3.476 4.347 1.00 80.31 85 HIS A C 1
ATOM 658 O O . HIS A 1 85 ? 7.493 3.023 5.331 1.00 80.31 85 HIS A O 1
ATOM 664 N N . GLY A 1 86 ? 8.365 4.769 4.189 1.00 83.00 86 GLY A N 1
ATOM 665 C CA . GLY A 1 86 ? 8.197 5.774 5.238 1.00 83.00 86 GLY A CA 1
ATOM 666 C C . GLY A 1 86 ? 6.847 5.725 5.960 1.00 83.00 86 GLY A C 1
ATOM 667 O O . GLY A 1 86 ? 5.787 5.525 5.358 1.00 83.00 86 GLY A O 1
ATOM 668 N N . ASP A 1 87 ? 6.910 5.969 7.262 1.00 85.19 87 ASP A N 1
ATOM 669 C CA . ASP A 1 87 ? 5.786 6.051 8.193 1.00 85.19 87 ASP A CA 1
ATOM 670 C C . ASP A 1 87 ? 4.722 7.075 7.762 1.00 85.19 87 ASP A C 1
ATOM 672 O O . ASP A 1 87 ? 3.526 6.834 7.943 1.00 85.19 87 ASP A O 1
ATOM 676 N N . ALA A 1 88 ? 5.132 8.162 7.101 1.00 86.31 88 ALA A N 1
ATOM 677 C CA . ALA A 1 88 ? 4.240 9.200 6.584 1.00 86.31 88 ALA A CA 1
ATOM 678 C C . ALA A 1 88 ? 3.127 8.653 5.667 1.00 86.31 88 ALA A C 1
ATOM 680 O O . ALA A 1 88 ? 1.970 9.065 5.778 1.00 86.31 88 ALA A O 1
ATOM 681 N N . ALA A 1 89 ? 3.439 7.688 4.793 1.00 82.31 89 ALA A N 1
ATOM 682 C CA . ALA A 1 89 ? 2.451 7.102 3.883 1.00 82.31 89 ALA A CA 1
ATOM 683 C C . ALA A 1 89 ? 1.408 6.250 4.627 1.00 82.31 89 ALA A C 1
ATOM 685 O O . ALA A 1 89 ? 0.236 6.224 4.247 1.00 82.31 89 ALA A O 1
ATOM 686 N N . ILE A 1 90 ? 1.827 5.568 5.696 1.00 85.69 90 ILE A N 1
ATOM 687 C CA . ILE A 1 90 ? 0.963 4.732 6.540 1.00 85.69 90 ILE A CA 1
ATOM 688 C C . ILE A 1 90 ? 0.073 5.622 7.412 1.00 85.69 90 ILE A C 1
ATOM 690 O O . ILE A 1 90 ? -1.113 5.336 7.588 1.00 85.69 90 ILE A O 1
ATOM 694 N N . TYR A 1 91 ? 0.628 6.717 7.929 1.00 86.25 91 TYR A N 1
ATOM 695 C CA . TYR A 1 91 ? -0.106 7.674 8.743 1.00 86.25 91 TYR A CA 1
ATOM 696 C C . TYR A 1 91 ? -1.182 8.413 7.933 1.00 86.25 91 TYR A C 1
ATOM 698 O O . TYR A 1 91 ? -2.335 8.440 8.359 1.00 86.25 91 TYR A O 1
ATOM 706 N N . ASP A 1 92 ? -0.864 8.926 6.736 1.00 82.94 92 ASP A N 1
ATOM 707 C CA . ASP A 1 92 ? -1.861 9.567 5.855 1.00 82.94 92 ASP A CA 1
ATOM 708 C C . ASP A 1 92 ? -2.979 8.586 5.465 1.00 82.94 92 ASP A C 1
ATOM 710 O O . ASP A 1 92 ? -4.165 8.906 5.544 1.00 82.94 92 ASP A O 1
ATOM 714 N N . ALA A 1 93 ? -2.615 7.343 5.138 1.00 81.44 93 ALA A N 1
ATOM 715 C CA . ALA A 1 93 ? -3.561 6.255 4.901 1.00 81.44 93 ALA A CA 1
ATOM 716 C C . ALA A 1 93 ? -4.501 6.015 6.099 1.00 81.44 93 ALA A C 1
ATOM 718 O O . ALA A 1 93 ? -5.714 5.881 5.926 1.00 81.44 93 ALA A O 1
ATOM 719 N N . MET A 1 94 ? -3.961 5.990 7.319 1.00 80.19 94 MET A N 1
ATOM 720 C CA . MET A 1 94 ? -4.740 5.806 8.544 1.00 80.19 94 MET A CA 1
ATOM 721 C C . MET A 1 94 ? -5.694 6.979 8.792 1.00 80.19 94 MET A C 1
ATOM 723 O O . MET A 1 94 ? -6.870 6.762 9.080 1.00 80.19 94 MET A O 1
ATOM 727 N N . VAL A 1 95 ? -5.214 8.214 8.633 1.00 82.94 95 VAL A N 1
ATOM 728 C CA . VAL A 1 95 ? -6.021 9.429 8.808 1.00 82.94 95 VAL A CA 1
ATOM 729 C C . VAL A 1 95 ? -7.152 9.485 7.778 1.00 82.94 95 VAL A C 1
ATOM 731 O O . VAL A 1 95 ? -8.290 9.785 8.136 1.00 82.94 95 VAL A O 1
ATOM 734 N N . ARG A 1 96 ? -6.886 9.131 6.515 1.00 76.44 96 ARG A N 1
ATOM 735 C CA . ARG A 1 96 ? -7.907 9.080 5.454 1.00 76.44 96 ARG A CA 1
ATOM 736 C C . ARG A 1 96 ? -9.000 8.049 5.723 1.00 76.44 96 ARG A C 1
ATOM 738 O O . ARG A 1 96 ? -10.156 8.319 5.414 1.00 76.44 96 ARG A O 1
ATOM 745 N N . LEU A 1 97 ? -8.650 6.902 6.306 1.00 74.81 97 LEU A N 1
ATOM 746 C CA . LEU A 1 97 ? -9.619 5.877 6.709 1.00 74.81 97 LEU A CA 1
ATOM 747 C C . LEU A 1 97 ? -10.416 6.270 7.965 1.00 74.81 97 LEU A C 1
ATOM 749 O O . LEU A 1 97 ? -11.544 5.816 8.133 1.00 74.81 97 LEU A O 1
ATOM 753 N N . ALA A 1 98 ? -9.854 7.108 8.841 1.00 72.94 98 ALA A N 1
ATOM 754 C CA . ALA A 1 98 ? -10.511 7.567 10.067 1.00 72.94 98 ALA A CA 1
ATOM 755 C C . ALA A 1 98 ? -11.546 8.687 9.835 1.00 72.94 98 ALA A C 1
ATOM 757 O O . ALA A 1 98 ? -12.445 8.887 10.653 1.00 72.94 98 ALA A O 1
ATOM 758 N N . GLN A 1 99 ? -11.417 9.451 8.746 1.00 75.94 99 GLN A N 1
ATOM 759 C CA . GLN A 1 99 ? -12.289 10.591 8.458 1.00 75.94 99 GLN A CA 1
ATOM 760 C C . GLN A 1 99 ? -13.667 10.137 7.941 1.00 75.94 99 GLN A C 1
ATOM 762 O O . GLN A 1 99 ? -13.827 9.758 6.782 1.00 75.94 99 GLN A O 1
ATOM 767 N N . ASN A 1 100 ? -14.684 10.265 8.799 1.00 47.75 100 ASN A N 1
ATOM 768 C CA . ASN A 1 100 ? -16.069 9.810 8.591 1.00 47.75 100 ASN A CA 1
ATOM 769 C C . ASN A 1 100 ? -16.818 10.457 7.398 1.00 47.75 100 ASN A C 1
ATOM 771 O O . ASN A 1 100 ? -17.915 10.033 7.064 1.00 47.75 100 ASN A O 1
ATOM 775 N N . SER A 1 101 ? -16.260 11.495 6.766 1.00 44.41 101 SER A N 1
ATOM 776 C CA . SER A 1 101 ? -16.889 12.260 5.677 1.00 44.41 101 SER A CA 1
ATOM 777 C C . SER A 1 101 ? -16.277 12.028 4.288 1.00 44.41 101 SER A C 1
ATOM 779 O O . SER A 1 101 ? -16.777 12.592 3.319 1.00 44.41 101 SER A O 1
ATOM 781 N N . ARG A 1 102 ? -15.203 11.228 4.157 1.00 44.69 102 ARG A N 1
ATOM 782 C CA . ARG A 1 102 ? -14.488 11.037 2.873 1.00 44.69 102 ARG A CA 1
ATOM 783 C C . ARG A 1 102 ? -14.538 9.617 2.300 1.00 44.69 102 ARG A C 1
ATOM 785 O O . ARG A 1 102 ? -14.273 9.453 1.114 1.00 44.69 102 ARG A O 1
ATOM 792 N N . CYS A 1 103 ? -14.871 8.602 3.098 1.00 47.69 103 CYS A N 1
ATOM 793 C CA . CYS A 1 103 ? -15.054 7.229 2.614 1.00 47.69 103 CYS A CA 1
ATOM 794 C C . CYS A 1 103 ? -16.546 6.915 2.470 1.00 47.69 103 CYS A C 1
ATOM 796 O O . CYS A 1 103 ? -17.241 6.734 3.463 1.00 47.69 103 CYS A O 1
ATOM 798 N N . ALA A 1 104 ? -17.027 6.826 1.229 1.00 44.75 104 ALA A N 1
ATOM 799 C CA . ALA A 1 104 ? -18.382 6.364 0.915 1.00 44.75 104 ALA A CA 1
ATOM 800 C C . ALA A 1 104 ? -18.551 4.836 1.076 1.00 44.75 104 ALA A C 1
ATOM 802 O O . ALA A 1 104 ? -19.667 4.325 1.053 1.00 44.75 104 ALA A O 1
ATOM 803 N N . THR A 1 105 ? -17.458 4.086 1.245 1.00 38.97 105 THR A N 1
ATOM 804 C CA . THR A 1 105 ? -17.493 2.640 1.476 1.00 38.97 105 THR A CA 1
ATOM 805 C C . THR A 1 105 ? -17.765 2.362 2.953 1.00 38.97 105 THR A C 1
ATOM 807 O O . THR A 1 105 ? -16.880 2.440 3.803 1.00 38.97 105 THR A O 1
ATOM 810 N N . GLY A 1 106 ? -19.026 2.052 3.260 1.00 41.38 106 GLY A N 1
ATOM 811 C CA . GLY A 1 106 ? -19.524 1.676 4.586 1.00 41.38 106 GLY A CA 1
ATOM 812 C C . GLY A 1 106 ? -18.983 0.336 5.087 1.00 41.38 106 GLY A C 1
ATOM 813 O O . GLY A 1 106 ? -19.746 -0.590 5.346 1.00 41.38 106 GLY A O 1
ATOM 814 N N . LEU A 1 107 ? -17.666 0.210 5.238 1.00 45.00 107 LEU A N 1
ATOM 815 C CA . LEU A 1 107 ? -17.076 -0.905 5.960 1.00 45.00 107 LEU A CA 1
ATOM 816 C C . LEU A 1 107 ? -17.206 -0.601 7.458 1.00 45.00 107 LEU A C 1
ATOM 818 O O . LEU A 1 107 ? -16.749 0.439 7.936 1.00 45.00 107 LEU A O 1
ATOM 822 N N . SER A 1 108 ? -17.792 -1.524 8.220 1.00 40.72 108 SER A N 1
ATOM 823 C CA . SER A 1 108 ? -17.918 -1.472 9.689 1.00 40.72 108 SER A CA 1
ATOM 824 C C . SER A 1 108 ? -16.588 -1.213 10.426 1.00 40.72 108 SER A C 1
ATOM 826 O O . SER A 1 108 ? -16.578 -0.848 11.602 1.00 40.72 108 SER A O 1
ATOM 828 N N . THR A 1 109 ? -15.459 -1.322 9.722 1.00 44.88 109 THR A N 1
ATOM 829 C CA . THR A 1 109 ? -14.107 -0.957 10.154 1.00 44.88 109 THR A CA 1
ATOM 830 C C . THR A 1 109 ? -13.897 0.549 10.368 1.00 44.88 109 THR A C 1
ATOM 832 O O . THR A 1 109 ? -13.023 0.918 11.149 1.00 44.88 109 THR A O 1
ATOM 835 N N . GLY A 1 110 ? -14.716 1.433 9.782 1.00 45.81 110 GLY A N 1
ATOM 836 C CA . GLY A 1 110 ? -14.646 2.882 10.040 1.00 45.81 110 GLY A CA 1
ATOM 837 C C . GLY A 1 110 ? -14.831 3.236 11.524 1.00 45.81 110 GLY A C 1
ATOM 838 O O . GLY A 1 110 ? -14.166 4.132 12.043 1.00 45.81 110 GLY A O 1
ATOM 839 N N . ARG A 1 111 ? -15.632 2.451 12.262 1.00 44.38 111 ARG A N 1
ATOM 840 C CA . ARG A 1 111 ? -15.782 2.588 13.724 1.00 44.38 111 ARG A CA 1
ATOM 841 C C . ARG A 1 111 ? -14.536 2.129 14.492 1.00 44.38 111 ARG A C 1
ATOM 843 O O . ARG A 1 111 ? -14.170 2.758 15.479 1.00 44.38 111 ARG A O 1
ATOM 850 N N . ALA A 1 112 ? -13.856 1.082 14.019 1.00 43.22 112 ALA A N 1
ATOM 851 C CA . ALA A 1 112 ? -12.635 0.557 14.637 1.00 43.22 112 ALA A CA 1
ATOM 852 C C . ALA A 1 112 ? -11.404 1.459 14.412 1.00 43.22 112 ALA A C 1
ATOM 854 O O . ALA A 1 112 ? -10.459 1.413 15.195 1.00 43.22 112 ALA A O 1
ATOM 855 N N . ILE A 1 113 ? -11.415 2.312 13.380 1.00 49.69 113 ILE A N 1
ATOM 856 C CA . ILE A 1 113 ? -10.352 3.304 13.132 1.00 49.69 113 ILE A CA 1
ATOM 857 C C . ILE A 1 113 ? -10.725 4.677 13.727 1.00 49.69 113 ILE A C 1
ATOM 859 O O . ILE A 1 113 ? -9.851 5.382 14.229 1.00 49.69 113 ILE A O 1
ATOM 863 N N . SER A 1 114 ? -12.015 5.032 13.799 1.00 47.28 114 SER A N 1
ATOM 864 C CA . SER A 1 114 ? -12.514 6.193 14.568 1.00 47.28 114 SER A CA 1
ATOM 865 C C . SER A 1 114 ? -12.088 6.141 16.044 1.00 47.28 114 SER A C 1
ATOM 867 O O . SER A 1 114 ? -11.717 7.161 16.624 1.00 47.28 114 SER A O 1
ATOM 869 N N . ALA A 1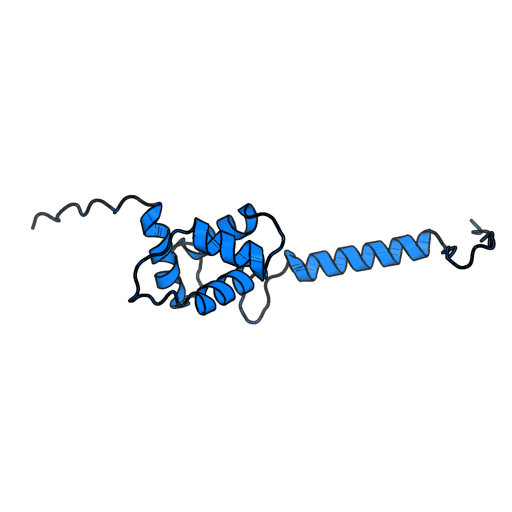 115 ? -12.035 4.937 16.606 1.00 44.72 115 ALA A N 1
ATOM 870 C CA . ALA A 1 115 ? -11.462 4.607 17.905 1.00 44.72 115 ALA A CA 1
ATOM 871 C C . ALA A 1 115 ? -9.985 5.043 18.085 1.00 44.72 115 ALA A C 1
ATOM 873 O O . ALA A 1 115 ? -9.586 5.468 19.166 1.00 44.72 115 ALA A O 1
ATOM 874 N N . ILE A 1 116 ? -9.175 5.010 17.020 1.00 50.84 116 ILE A N 1
ATOM 875 C CA . ILE A 1 116 ? -7.777 5.486 17.022 1.00 50.84 116 ILE A CA 1
ATOM 876 C C . ILE A 1 116 ? -7.731 7.026 16.922 1.00 50.84 116 ILE A C 1
ATOM 878 O O . ILE A 1 116 ? -6.826 7.665 17.459 1.00 50.84 116 ILE A O 1
ATOM 882 N N . SER A 1 117 ? -8.748 7.641 16.305 1.00 44.16 117 SER A N 1
ATOM 883 C CA . SER A 1 117 ? -8.881 9.099 16.151 1.00 44.16 117 SER A CA 1
ATOM 884 C C . SER A 1 117 ? -9.309 9.837 17.430 1.00 44.16 117 SER A C 1
ATOM 886 O O . SER A 1 117 ? -9.144 11.059 17.503 1.00 44.16 117 SER A O 1
ATOM 888 N N . MET A 1 118 ? -9.809 9.135 18.457 1.00 43.72 118 MET A N 1
ATOM 889 C CA . MET A 1 118 ? -10.125 9.737 19.768 1.00 43.72 118 MET A CA 1
ATOM 890 C C . MET A 1 118 ? -8.885 10.115 20.591 1.00 43.72 118 MET A C 1
ATOM 892 O O . MET A 1 118 ? -9.018 10.802 21.596 1.00 43.72 118 MET A O 1
ATOM 896 N N . ALA A 1 119 ? -7.679 9.726 20.162 1.00 41.12 119 ALA A N 1
ATOM 897 C CA . ALA A 1 119 ? -6.435 10.198 20.772 1.00 41.12 119 ALA A CA 1
ATOM 898 C C . ALA A 1 119 ? -5.925 11.531 20.183 1.00 41.12 119 ALA A C 1
ATOM 900 O O . ALA A 1 119 ? -5.007 12.120 20.743 1.00 41.12 119 ALA A O 1
ATOM 901 N N . ILE A 1 120 ? -6.481 11.994 19.052 1.00 40.81 120 ILE A N 1
ATOM 902 C CA . ILE A 1 120 ? -6.001 13.188 18.322 1.00 40.81 120 ILE A CA 1
ATOM 903 C C . ILE A 1 120 ? -7.081 14.277 18.242 1.00 40.81 120 ILE A C 1
ATOM 905 O O . ILE A 1 120 ? -6.765 15.461 18.182 1.00 40.81 120 ILE A O 1
ATOM 909 N N . THR A 1 121 ? -8.362 13.904 18.286 1.00 40.97 121 THR A N 1
ATOM 910 C CA . THR A 1 121 ? -9.450 14.881 18.442 1.00 40.97 121 THR A CA 1
ATOM 911 C C . THR A 1 121 ? -9.732 14.995 19.938 1.00 40.97 121 THR A C 1
ATOM 913 O O . THR A 1 121 ? -10.041 13.957 20.530 1.00 40.97 121 THR A O 1
ATOM 916 N N . PRO A 1 122 ? -9.636 16.181 20.578 1.00 33.25 122 PRO A N 1
ATOM 917 C CA . PRO A 1 122 ? -10.126 16.316 21.946 1.00 33.25 122 PRO A CA 1
ATOM 918 C C . PRO A 1 122 ? -11.570 15.801 21.977 1.00 33.25 122 PRO A C 1
ATOM 920 O O . PRO A 1 122 ? -12.278 15.975 20.971 1.00 33.25 122 PRO A O 1
ATOM 923 N N . PRO A 1 123 ? -12.012 15.140 23.066 1.00 41.34 123 PRO A N 1
ATOM 924 C CA . PRO A 1 123 ? -13.397 14.710 23.169 1.00 41.34 123 PRO A CA 1
ATOM 925 C C . PRO A 1 123 ? -14.237 15.928 22.819 1.00 41.34 123 PRO A C 1
ATOM 927 O O . PRO A 1 123 ? -14.032 16.995 23.404 1.00 41.34 123 PRO A O 1
ATOM 930 N N . ARG A 1 124 ? -15.105 15.814 21.801 1.00 42.53 124 ARG A N 1
ATOM 931 C CA . ARG A 1 124 ? -16.108 16.849 21.565 1.00 42.53 124 ARG A CA 1
ATOM 932 C C . ARG A 1 124 ? -16.734 17.070 22.924 1.00 42.53 124 ARG A C 1
ATOM 934 O O . ARG A 1 124 ? -17.320 16.136 23.466 1.00 42.53 124 ARG A O 1
ATOM 941 N N . CYS A 1 125 ? -16.487 18.256 23.476 1.00 37.94 125 CYS A N 1
ATOM 942 C CA . CYS A 1 125 ? -17.065 18.711 24.716 1.00 37.94 125 CYS A CA 1
ATOM 943 C C . CYS A 1 125 ? -18.539 18.346 24.598 1.00 37.94 125 CYS A C 1
ATOM 945 O O . CYS A 1 125 ? -19.220 18.831 23.687 1.00 37.94 125 CYS A O 1
ATOM 947 N N . ALA A 1 126 ? -18.981 17.371 25.390 1.00 46.50 126 ALA A N 1
ATOM 948 C CA . ALA A 1 126 ? -20.383 17.057 25.502 1.00 46.50 126 ALA A CA 1
ATOM 949 C C . ALA A 1 126 ? -20.981 18.300 26.151 1.00 46.50 126 ALA A C 1
ATOM 951 O O . ALA A 1 126 ? -21.016 18.409 27.370 1.00 46.50 126 ALA A O 1
ATOM 952 N N . ILE A 1 127 ? -21.334 19.294 25.332 1.00 42.94 127 ILE A N 1
ATOM 953 C CA . ILE A 1 127 ? -22.156 20.411 25.758 1.00 42.94 127 ILE A CA 1
ATOM 954 C C . ILE A 1 127 ? -23.430 19.723 26.235 1.00 42.94 127 ILE A C 1
ATOM 956 O O . ILE A 1 127 ? -24.105 19.099 25.404 1.00 42.94 127 ILE A O 1
ATOM 960 N N . PRO A 1 128 ? -23.732 19.742 27.543 1.00 42.31 128 PRO A N 1
ATOM 961 C CA . PRO A 1 128 ? -24.973 19.170 28.015 1.00 42.31 128 PRO A CA 1
ATOM 962 C C . PRO A 1 128 ? -26.070 19.934 27.282 1.00 42.31 128 PRO A C 1
ATOM 964 O O . PRO A 1 128 ? -26.136 21.165 27.362 1.00 42.31 128 PRO A O 1
ATOM 967 N N . ARG A 1 129 ? -26.890 19.230 26.495 1.00 51.62 129 ARG A N 1
ATOM 968 C CA . ARG A 1 129 ? -28.116 19.837 25.991 1.00 51.62 129 ARG A CA 1
ATOM 969 C C . ARG A 1 129 ? -28.938 20.162 27.231 1.00 51.62 129 ARG A C 1
ATOM 971 O O . ARG A 1 129 ? -29.437 19.252 27.880 1.00 51.62 129 ARG A O 1
ATOM 978 N N . ARG A 1 130 ? -28.995 21.446 27.595 1.00 47.44 130 ARG A N 1
ATOM 979 C CA . ARG A 1 130 ? -30.007 21.941 28.525 1.00 47.44 130 ARG A CA 1
ATOM 980 C C . ARG A 1 130 ? -31.361 21.650 27.884 1.00 47.44 130 ARG A C 1
ATOM 982 O O . ARG A 1 130 ? -31.593 22.063 26.747 1.00 47.44 130 ARG A O 1
ATOM 989 N N . GLY A 1 131 ? -32.182 20.916 28.613 1.00 45.22 131 GLY A N 1
ATOM 990 C CA . GLY A 1 131 ? -33.543 20.518 28.292 1.00 45.22 131 GLY A CA 1
ATOM 991 C C . GLY A 1 131 ? -34.043 19.702 29.459 1.00 45.22 131 GLY A C 1
ATOM 992 O O . GLY A 1 131 ? -33.681 18.509 29.489 1.00 45.22 131 GLY A O 1
#

pLDDT: mean 70.11, std 17.31, range [33.25, 93.0]

Sequence (131 aa):
MSDNVVTGTDDRIICTAFSAALSERYLAYALSTITSRSLPDVRDGLKPVHRRLLFAMRQLRLDPGQGFKKSARVVGDVMGKFHPHGDAAIYDAMVRLAQNSRCATGLSTGRAISAISMAITPPRCAIPRRG

Secondary structure (DSSP, 8-state):
----------TT-----HHHHHHHHHHHHHHHHIIIIISPPTTT---HHHHHHHHHHHHTT--TTSPP--HHHHHHHHHHHT--S-HHHHHHHHHHHH-TTT--S--THHHHHHHHHTTTSPP--------

Foldseek 3Di:
DDDDQDDDDDVPDDRDDPVVVCVVVVVVVVVCCCPQAPAQDPVPSDHPLLVLLVVLCVVVVLDLPDAADAPVVSLVSSCVPPNVDDSVVNVVSLVQLQDPPRDPPPDVCNSSSVSNCCVVDPPPPPPPPDD

Radius of gyration: 23.65 Å; chains: 1; bounding box: 68×35×66 Å